Protein AF-A0A3D1PJC9-F1 (afdb_monomer_lite)

Foldseek 3Di:
DEDAEAEAEDEDPDPVPVVRVVVQVVVQVVVCVVVVVVVYHYNYYYYHYDD

Sequence (51 aa):
MKIRTITTGISLESPQQREKIYQAAEFNQKAKDLFEHQGYEVQTTRIATNS

pLDDT: mean 93.94, std 6.82, range [61.69, 98.5]

Radius of gyration: 12.2 Å; chains: 1; bounding box: 30×14×28 Å

Secondary structure (DSSP, 8-state):
-EE--EEEEE--SSTT-HHHHHHHHHHHHHHHHHHHHTT-EE--EEEEE--

Structure (mmCIF, N/CA/C/O backbone):
data_AF-A0A3D1PJC9-F1
#
_entry.id   AF-A0A3D1PJC9-F1
#
loop_
_atom_site.group_PDB
_atom_site.id
_atom_site.type_symbol
_atom_site.label_atom_id
_atom_site.label_alt_id
_atom_site.label_comp_id
_atom_site.label_asym_id
_atom_site.label_entity_id
_atom_site.label_seq_id
_atom_site.pdbx_PDB_ins_code
_atom_site.Cartn_x
_atom_site.Cartn_y
_atom_site.Cartn_z
_atom_site.occupancy
_atom_site.B_iso_or_equiv
_atom_site.auth_seq_id
_atom_site.auth_comp_id
_atom_site.auth_asym_id
_atom_site.auth_atom_id
_atom_site.pdbx_PDB_model_num
ATOM 1 N N . MET A 1 1 ? -13.017 -0.753 13.680 1.00 84.06 1 MET A N 1
ATOM 2 C CA . MET A 1 1 ? -11.970 -1.808 13.566 1.00 84.06 1 MET A CA 1
ATOM 3 C C . MET A 1 1 ? -10.719 -1.192 12.943 1.00 84.06 1 MET A C 1
ATOM 5 O O . MET A 1 1 ? -10.809 -0.074 12.457 1.00 84.06 1 MET A O 1
ATOM 9 N N . LYS A 1 2 ? -9.552 -1.852 12.979 1.00 96.38 2 LYS A N 1
ATOM 10 C CA . LYS A 1 2 ? -8.278 -1.232 12.572 1.00 96.38 2 LYS A CA 1
ATOM 11 C C . LYS A 1 2 ? -7.497 -2.080 11.574 1.00 96.38 2 LYS A C 1
ATOM 13 O O . LYS A 1 2 ? -7.275 -3.263 11.823 1.00 96.38 2 LYS A O 1
ATOM 18 N N . ILE A 1 3 ? -7.031 -1.456 10.494 1.00 97.75 3 ILE A N 1
ATOM 19 C CA . ILE A 1 3 ? -6.120 -2.042 9.509 1.00 97.75 3 ILE A CA 1
ATOM 20 C C . ILE A 1 3 ? -4.739 -1.423 9.723 1.00 97.75 3 ILE A C 1
ATOM 22 O O . ILE A 1 3 ? -4.531 -0.221 9.557 1.00 97.75 3 ILE A O 1
ATOM 26 N N . ARG A 1 4 ? -3.768 -2.258 10.106 1.00 98.00 4 ARG A N 1
ATOM 27 C CA . ARG A 1 4 ? -2.401 -1.780 10.360 1.00 98.00 4 ARG A CA 1
ATOM 28 C C . ARG A 1 4 ? -1.684 -1.372 9.082 1.00 98.00 4 ARG A C 1
ATOM 30 O O . ARG A 1 4 ? -0.973 -0.377 9.086 1.00 98.00 4 ARG A O 1
ATOM 37 N N . THR A 1 5 ? -1.822 -2.130 8.001 1.00 97.94 5 THR A N 1
ATOM 38 C CA . THR A 1 5 ? -1.126 -1.833 6.746 1.00 97.94 5 THR A CA 1
ATOM 39 C C . THR A 1 5 ? -1.886 -2.413 5.566 1.00 97.94 5 THR A C 1
ATOM 41 O O . THR A 1 5 ? -2.314 -3.563 5.627 1.00 97.94 5 THR A O 1
ATOM 44 N N . ILE A 1 6 ? -2.002 -1.638 4.490 1.00 97.50 6 ILE A N 1
ATOM 45 C CA . ILE A 1 6 ? -2.357 -2.136 3.157 1.00 97.50 6 ILE A CA 1
ATOM 46 C C . ILE A 1 6 ? -1.062 -2.207 2.348 1.00 97.50 6 ILE A C 1
ATOM 48 O O . ILE A 1 6 ? -0.382 -1.194 2.192 1.00 97.50 6 ILE A O 1
ATOM 52 N N . THR A 1 7 ? -0.701 -3.391 1.862 1.00 97.44 7 THR A N 1
ATOM 53 C CA . THR A 1 7 ? 0.509 -3.586 1.053 1.00 97.44 7 THR A CA 1
ATOM 54 C C . THR A 1 7 ? 0.116 -4.055 -0.336 1.00 97.44 7 THR A C 1
ATOM 56 O O . THR A 1 7 ? -0.489 -5.116 -0.471 1.00 97.44 7 THR A O 1
ATOM 59 N N . THR A 1 8 ? 0.517 -3.307 -1.360 1.00 96.75 8 THR A N 1
ATOM 60 C CA . THR A 1 8 ? 0.371 -3.721 -2.759 1.00 96.75 8 THR A CA 1
ATOM 61 C C . THR A 1 8 ? 1.697 -4.264 -3.267 1.00 96.75 8 THR A C 1
ATOM 63 O O . THR A 1 8 ? 2.695 -3.545 -3.295 1.00 96.75 8 THR A O 1
ATOM 66 N N . GLY A 1 9 ? 1.716 -5.545 -3.633 1.00 95.38 9 GLY A N 1
ATOM 67 C CA . GLY A 1 9 ? 2.863 -6.186 -4.271 1.00 95.38 9 GLY A CA 1
ATOM 68 C C . GLY A 1 9 ? 2.828 -5.970 -5.781 1.00 95.38 9 GLY A C 1
ATOM 69 O O . GLY A 1 9 ? 1.827 -6.299 -6.413 1.00 95.38 9 GLY A O 1
ATOM 70 N N . ILE A 1 10 ? 3.905 -5.439 -6.358 1.00 93.81 10 ILE A N 1
ATOM 71 C CA . ILE 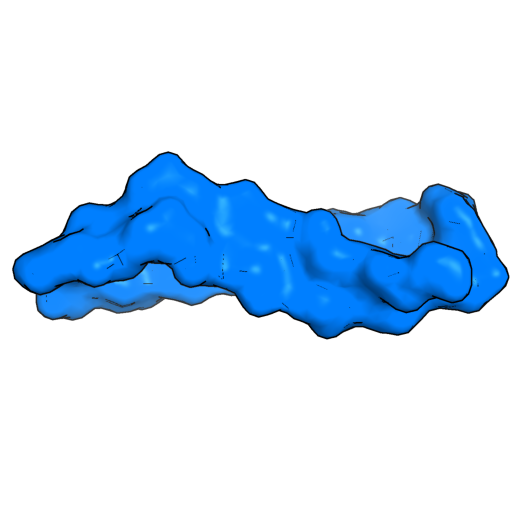A 1 10 ? 4.051 -5.263 -7.807 1.00 93.81 10 ILE A CA 1
ATOM 72 C C . ILE A 1 10 ? 5.349 -5.877 -8.318 1.00 93.81 10 ILE A C 1
ATOM 74 O O . ILE A 1 10 ? 6.365 -5.879 -7.625 1.00 93.81 10 ILE A O 1
ATOM 78 N N . SER A 1 11 ? 5.322 -6.348 -9.563 1.00 93.25 11 SER A N 1
ATOM 79 C CA . SER A 1 11 ? 6.523 -6.803 -10.256 1.00 93.25 11 SER A CA 1
ATOM 80 C C . SER A 1 11 ? 7.109 -5.693 -11.127 1.00 93.25 11 SER A C 1
ATOM 82 O O . SER A 1 11 ? 6.477 -5.240 -12.090 1.00 93.25 11 SER A O 1
ATOM 84 N N . LEU A 1 12 ? 8.325 -5.272 -10.796 1.00 89.81 12 LEU A N 1
ATOM 85 C CA . LEU A 1 12 ? 9.157 -4.381 -11.586 1.00 89.81 12 LEU A CA 1
ATOM 86 C C . LEU A 1 12 ? 10.229 -5.207 -12.301 1.00 89.81 12 LEU A C 1
ATOM 88 O O . LEU A 1 12 ? 10.975 -5.963 -11.686 1.00 89.81 12 LEU A O 1
ATOM 92 N N . GLU A 1 13 ? 10.306 -5.050 -13.615 1.00 86.75 13 GLU A N 1
ATOM 93 C CA . GLU A 1 13 ? 11.404 -5.590 -14.432 1.00 86.75 13 GLU A CA 1
ATOM 94 C C . GLU A 1 13 ? 12.592 -4.622 -14.450 1.00 86.75 13 GLU A C 1
ATOM 96 O O . GLU A 1 13 ? 13.720 -4.996 -14.751 1.00 86.75 13 GLU A O 1
ATOM 101 N N . SER A 1 14 ? 12.331 -3.353 -14.131 1.00 83.31 14 SER A N 1
ATOM 102 C CA . SER A 1 14 ? 13.336 -2.313 -13.996 1.00 83.31 14 SER A CA 1
ATOM 103 C C . SER A 1 14 ? 12.842 -1.217 -13.033 1.00 83.31 14 SER A C 1
ATOM 105 O O . SER A 1 14 ? 11.650 -0.882 -13.045 1.00 83.31 14 SER A O 1
ATOM 107 N N . PRO A 1 15 ? 13.743 -0.568 -12.264 1.00 77.38 15 PRO A N 1
ATOM 108 C CA . PRO A 1 15 ? 13.410 0.586 -11.420 1.00 77.38 15 PRO A CA 1
ATOM 109 C C . PRO A 1 15 ? 12.854 1.795 -12.189 1.00 77.38 15 PRO A C 1
ATOM 111 O O . PRO A 1 15 ? 12.301 2.716 -11.590 1.00 77.38 15 PRO A O 1
ATOM 114 N N . GLN A 1 16 ? 13.014 1.827 -13.516 1.00 82.81 16 GLN A N 1
ATOM 115 C CA . GLN A 1 16 ? 12.499 2.898 -14.364 1.00 82.81 16 GLN A CA 1
ATOM 116 C C . GLN A 1 16 ? 11.007 2.735 -14.695 1.00 82.81 16 GLN A C 1
ATOM 118 O O . GLN A 1 16 ? 10.416 3.672 -15.231 1.00 82.81 16 GLN A O 1
ATOM 123 N N . GLN A 1 17 ? 10.365 1.614 -14.331 1.00 86.69 17 GLN A N 1
ATOM 124 C CA . GLN A 1 17 ? 8.919 1.387 -14.492 1.00 86.69 17 GLN A CA 1
ATOM 125 C C . GLN A 1 17 ? 8.083 2.211 -13.483 1.00 86.69 17 GLN A C 1
ATOM 127 O O . GLN A 1 17 ? 7.238 1.679 -12.762 1.00 86.69 17 GLN A O 1
ATOM 132 N N . ARG A 1 18 ? 8.303 3.534 -13.439 1.00 89.00 18 ARG A N 1
ATOM 133 C CA . ARG A 1 18 ? 7.628 4.490 -12.542 1.00 89.00 18 ARG A CA 1
ATOM 134 C C . ARG A 1 18 ? 6.110 4.438 -12.670 1.00 89.00 18 ARG A C 1
ATOM 136 O O . ARG A 1 18 ? 5.422 4.564 -11.667 1.00 89.00 18 ARG A O 1
ATOM 143 N N . GLU A 1 19 ? 5.606 4.183 -13.874 1.00 92.50 19 GLU A N 1
ATOM 144 C CA . GLU A 1 19 ? 4.173 4.045 -14.148 1.00 92.50 19 GLU A CA 1
ATOM 145 C C . GLU A 1 19 ? 3.507 2.990 -13.247 1.00 92.50 19 GLU A C 1
ATOM 147 O O . GLU A 1 19 ? 2.501 3.267 -12.601 1.00 92.50 19 GLU A O 1
ATOM 152 N N . LYS A 1 20 ? 4.122 1.807 -13.098 1.00 92.75 20 LYS A N 1
ATOM 153 C CA . LYS A 1 20 ? 3.605 0.746 -12.214 1.00 92.75 20 LYS A CA 1
ATOM 154 C C . LYS A 1 20 ? 3.600 1.170 -10.743 1.00 92.75 20 LYS A C 1
ATOM 156 O O . LYS A 1 20 ? 2.702 0.792 -9.996 1.00 92.75 20 LYS A O 1
ATOM 161 N N . ILE A 1 21 ? 4.592 1.960 -10.325 1.00 92.75 21 ILE A N 1
ATOM 162 C CA . ILE A 1 21 ? 4.663 2.501 -8.961 1.00 92.75 21 ILE A CA 1
ATOM 163 C C . ILE A 1 21 ? 3.521 3.499 -8.733 1.00 92.75 21 ILE A C 1
ATOM 165 O O . ILE A 1 21 ? 2.861 3.430 -7.698 1.00 92.75 21 ILE A O 1
ATOM 169 N N . TYR A 1 22 ? 3.244 4.381 -9.699 1.00 94.81 22 TYR A N 1
ATOM 170 C CA . TYR A 1 22 ? 2.125 5.326 -9.618 1.00 94.81 22 TYR A CA 1
ATOM 171 C C . TYR A 1 22 ? 0.773 4.613 -9.561 1.00 94.81 22 TYR A C 1
ATOM 173 O O . TYR A 1 22 ? -0.037 4.925 -8.692 1.00 94.81 22 TYR A O 1
ATOM 181 N N . GLN A 1 23 ? 0.562 3.600 -10.402 1.00 95.50 23 GLN A N 1
ATOM 182 C CA . GLN A 1 23 ? -0.660 2.791 -10.384 1.00 95.50 23 GLN A CA 1
ATOM 183 C C . GLN A 1 23 ? -0.860 2.081 -9.037 1.00 95.50 23 GLN A C 1
ATOM 185 O O . GLN A 1 23 ? -1.962 2.073 -8.490 1.00 95.50 23 GLN A O 1
ATOM 190 N N . ALA A 1 24 ? 0.209 1.531 -8.453 1.00 96.00 24 ALA A N 1
ATOM 191 C CA . ALA A 1 24 ? 0.150 0.909 -7.132 1.00 96.00 24 ALA A CA 1
ATOM 192 C C . ALA A 1 24 ? -0.132 1.922 -6.011 1.00 96.00 24 ALA A C 1
ATOM 194 O O . ALA A 1 24 ? -0.855 1.611 -5.061 1.00 96.00 24 ALA A O 1
ATOM 195 N N . ALA A 1 25 ? 0.409 3.139 -6.115 1.00 96.38 25 ALA A N 1
ATOM 196 C CA . ALA A 1 25 ? 0.131 4.217 -5.171 1.00 96.38 25 ALA A CA 1
ATOM 197 C C . ALA A 1 25 ? -1.337 4.663 -5.244 1.00 96.38 25 ALA A C 1
ATOM 199 O O . ALA A 1 25 ? -1.989 4.802 -4.209 1.00 96.38 25 ALA A O 1
ATOM 200 N N . GLU A 1 26 ? -1.877 4.817 -6.453 1.00 98.00 26 GLU A N 1
ATOM 201 C CA . GLU A 1 26 ? -3.281 5.164 -6.672 1.00 98.00 26 GLU A CA 1
ATOM 202 C C . GLU A 1 26 ? -4.220 4.070 -6.148 1.00 98.00 26 GLU A C 1
ATOM 204 O O . GLU A 1 26 ? -5.194 4.361 -5.450 1.00 98.00 26 GLU A O 1
ATOM 209 N N . PHE A 1 27 ? -3.902 2.801 -6.417 1.00 97.81 27 PHE A N 1
ATOM 210 C CA . PHE A 1 27 ? -4.646 1.667 -5.877 1.00 97.81 27 PHE A CA 1
ATOM 211 C C . PHE A 1 27 ? -4.656 1.676 -4.344 1.00 97.81 27 PHE A C 1
ATOM 213 O O . PHE A 1 27 ? -5.715 1.540 -3.734 1.00 97.81 27 PHE A O 1
ATOM 220 N N . ASN A 1 28 ? -3.497 1.890 -3.713 1.00 97.88 28 ASN A N 1
ATOM 221 C CA . ASN A 1 28 ? -3.388 1.986 -2.259 1.00 97.88 28 ASN A CA 1
ATOM 222 C C . ASN A 1 28 ? -4.256 3.107 -1.681 1.00 97.88 28 ASN A C 1
ATOM 224 O O . ASN A 1 28 ? -4.877 2.907 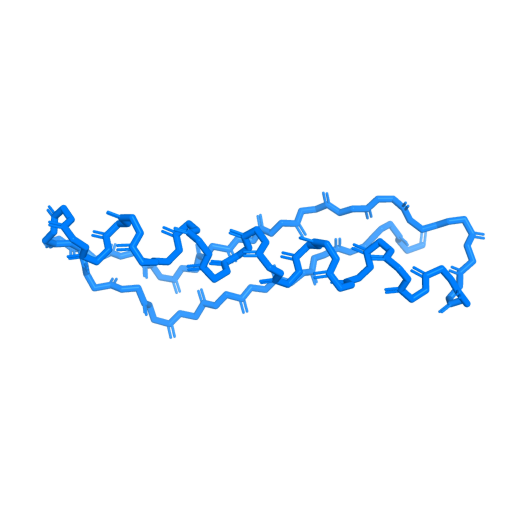-0.638 1.00 97.88 28 ASN A O 1
ATOM 228 N N . GLN A 1 29 ? -4.301 4.268 -2.339 1.00 97.94 29 GLN A N 1
ATOM 229 C CA . GLN A 1 29 ? -5.134 5.384 -1.898 1.00 97.94 29 GLN A CA 1
ATOM 230 C C . GLN A 1 29 ? -6.620 5.026 -1.987 1.00 97.94 29 GLN A C 1
ATOM 232 O O . GLN A 1 29 ? -7.331 5.131 -0.994 1.00 97.94 29 GLN A O 1
ATOM 237 N N . LYS A 1 30 ? -7.065 4.485 -3.126 1.00 98.44 30 LYS A N 1
ATOM 238 C CA . LYS A 1 30 ? -8.452 4.030 -3.312 1.00 98.44 30 LYS A CA 1
ATOM 239 C C . LYS A 1 30 ? -8.854 2.962 -2.295 1.00 98.44 30 LYS A C 1
ATOM 241 O O . LYS A 1 30 ? -9.958 3.001 -1.760 1.00 98.44 30 LYS A O 1
ATOM 246 N N . ALA A 1 31 ? -7.962 2.013 -2.013 1.00 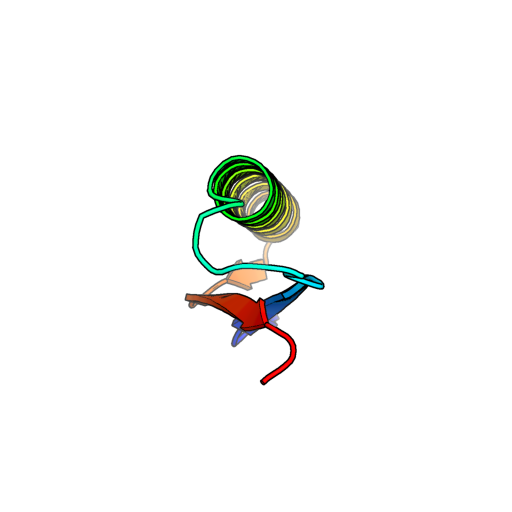98.06 31 ALA A N 1
ATOM 247 C CA . ALA A 1 31 ? -8.198 0.977 -1.015 1.00 98.06 31 ALA A CA 1
ATOM 248 C C . ALA A 1 31 ? -8.305 1.572 0.394 1.00 98.06 31 ALA A C 1
ATOM 250 O O . ALA A 1 31 ? -9.209 1.206 1.143 1.00 98.06 31 ALA A O 1
ATOM 251 N N . LYS A 1 32 ? -7.415 2.508 0.745 1.00 98.31 32 LYS A N 1
ATOM 252 C CA . LYS A 1 32 ? -7.486 3.236 2.012 1.00 98.31 32 LYS A CA 1
ATOM 253 C C . LYS A 1 32 ? -8.840 3.929 2.161 1.00 98.31 32 LYS A C 1
ATOM 255 O O . LYS A 1 32 ? -9.526 3.663 3.144 1.00 98.31 32 LYS A O 1
ATOM 260 N N . ASP A 1 33 ? -9.237 4.727 1.174 1.00 98.38 33 ASP A N 1
ATOM 261 C CA . ASP A 1 33 ? -10.488 5.489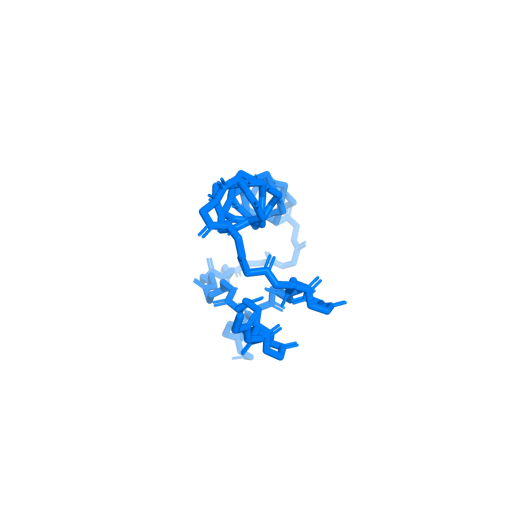 1.206 1.00 98.38 33 ASP A CA 1
ATOM 262 C C . ASP A 1 33 ? -11.698 4.552 1.347 1.00 98.38 33 ASP A C 1
ATOM 264 O O . ASP A 1 33 ? -12.569 4.772 2.187 1.00 98.38 33 ASP A O 1
ATOM 268 N N . LEU A 1 34 ? -11.725 3.450 0.587 1.00 98.50 34 LEU A N 1
ATOM 269 C CA . LEU A 1 34 ? -12.781 2.439 0.663 1.00 98.50 34 LEU A CA 1
ATOM 270 C C . LEU A 1 34 ? -12.939 1.872 2.080 1.00 98.50 34 LEU A C 1
ATOM 272 O O . LEU A 1 34 ? -14.057 1.777 2.586 1.00 98.50 34 LEU A O 1
ATOM 276 N N . PHE A 1 35 ? -11.837 1.480 2.722 1.00 98.06 35 PHE A N 1
ATOM 277 C CA . PHE A 1 35 ? -11.892 0.902 4.063 1.00 98.06 35 PHE A CA 1
ATOM 278 C C . PHE A 1 35 ? -12.189 1.952 5.137 1.00 98.06 35 PHE A C 1
ATOM 280 O O . PHE A 1 35 ? -12.921 1.659 6.083 1.00 98.06 35 PHE A O 1
ATOM 287 N N . GLU A 1 36 ? -11.701 3.181 4.984 1.00 97.75 36 GLU A N 1
ATOM 288 C CA . GLU A 1 36 ? -12.056 4.281 5.885 1.00 97.75 36 GLU A CA 1
ATOM 289 C C . GLU A 1 36 ? -13.555 4.601 5.817 1.00 97.75 36 GLU A C 1
ATOM 291 O O . GLU A 1 36 ? -14.209 4.705 6.858 1.00 97.75 36 GLU A O 1
ATOM 296 N N . HIS A 1 37 ? -14.149 4.605 4.620 1.00 98.12 37 HIS A N 1
ATOM 297 C CA . HIS A 1 37 ? -15.599 4.732 4.440 1.00 98.12 37 HIS A CA 1
ATOM 298 C C . HIS A 1 37 ? -16.407 3.592 5.077 1.00 98.12 37 HIS A C 1
ATOM 300 O O . HIS A 1 37 ? -17.554 3.798 5.472 1.00 98.12 37 HIS A O 1
ATOM 306 N N . GLN A 1 38 ? -15.822 2.403 5.218 1.00 97.31 38 GLN A N 1
ATOM 307 C CA . GLN A 1 38 ? -16.442 1.255 5.889 1.00 97.31 38 GLN A CA 1
ATOM 308 C C . GLN A 1 38 ? -16.250 1.263 7.419 1.00 97.31 38 GLN A C 1
ATOM 310 O O . GLN A 1 38 ? -16.668 0.324 8.096 1.00 97.31 38 GLN A O 1
ATOM 315 N N . GLY A 1 39 ? -15.634 2.307 7.987 1.00 97.56 39 GLY A N 1
ATOM 316 C CA . GLY A 1 39 ? -15.435 2.452 9.433 1.00 97.56 39 GLY A CA 1
ATOM 317 C C . GLY A 1 39 ? -14.164 1.782 9.969 1.00 97.56 39 GLY A C 1
ATOM 318 O O . GLY A 1 39 ? -14.061 1.504 11.174 1.00 97.56 39 GLY A O 1
ATOM 319 N N . TYR A 1 40 ? -13.193 1.500 9.097 1.00 98.25 40 TYR A N 1
ATOM 320 C CA . TYR A 1 40 ? -11.854 1.084 9.504 1.00 98.25 40 TYR A CA 1
ATOM 321 C C . TYR A 1 40 ? -10.920 2.289 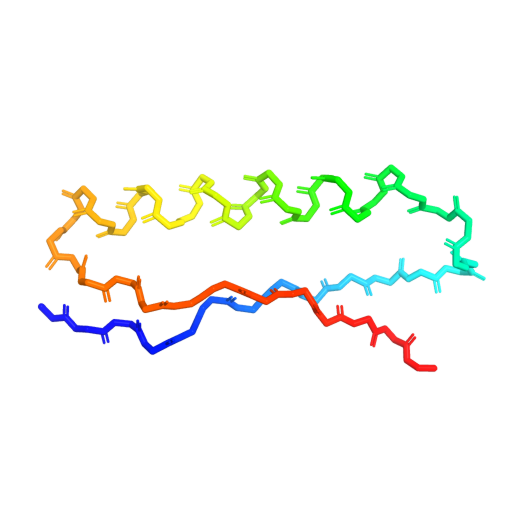9.635 1.00 98.25 40 TYR A C 1
ATOM 323 O O . TYR A 1 40 ? -10.963 3.214 8.841 1.00 98.25 40 TYR A O 1
ATOM 331 N N . GLU A 1 41 ? -10.009 2.254 10.601 1.00 97.94 41 GLU A N 1
ATOM 332 C CA . GLU A 1 41 ? -8.845 3.148 10.610 1.00 97.94 41 GLU A CA 1
ATOM 333 C C . GLU A 1 41 ? -7.699 2.465 9.849 1.00 97.94 41 GLU A C 1
ATOM 335 O O . GLU A 1 41 ? -7.275 1.372 10.246 1.00 97.94 41 GLU A O 1
ATOM 340 N N . VAL A 1 42 ? -7.182 3.089 8.785 1.00 97.88 42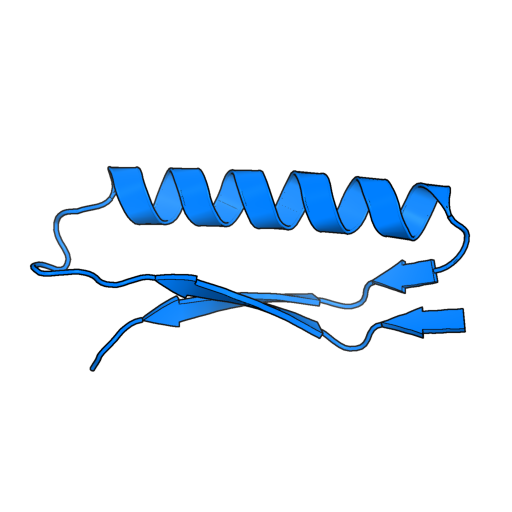 VAL A N 1
ATOM 341 C CA . VAL A 1 42 ? -6.026 2.585 8.024 1.00 97.88 42 VAL A CA 1
ATOM 342 C C . VAL A 1 42 ? -4.780 3.388 8.391 1.00 97.88 42 VAL A C 1
ATOM 344 O O . VAL A 1 42 ? -4.655 4.562 8.053 1.00 97.88 42 VAL A O 1
ATOM 347 N N . GLN A 1 43 ? -3.810 2.754 9.053 1.00 98.06 43 GLN A N 1
ATOM 348 C CA . GLN A 1 43 ? -2.636 3.485 9.552 1.00 98.06 43 GLN A CA 1
ATOM 349 C C . GLN A 1 43 ? -1.594 3.803 8.482 1.00 98.06 43 GLN A C 1
ATOM 351 O O . GLN A 1 43 ? -0.971 4.861 8.516 1.00 98.06 43 GLN A O 1
ATOM 356 N N . THR A 1 44 ? -1.324 2.863 7.577 1.00 97.88 44 THR A N 1
ATOM 357 C CA . THR A 1 44 ? -0.276 3.032 6.569 1.00 97.88 44 THR A CA 1
ATOM 358 C C . THR A 1 44 ? -0.567 2.212 5.317 1.00 97.88 44 THR A C 1
ATOM 360 O O . THR A 1 44 ? -1.221 1.167 5.369 1.00 97.88 44 THR A O 1
ATOM 363 N N . THR A 1 45 ? -0.064 2.691 4.186 1.00 97.88 45 THR A N 1
ATOM 364 C CA . THR A 1 45 ? -0.054 1.981 2.911 1.00 97.88 45 THR A CA 1
ATOM 365 C C . THR A 1 45 ? 1.395 1.784 2.465 1.00 97.88 45 THR A C 1
ATOM 367 O O . THR A 1 45 ? 2.272 2.596 2.768 1.00 97.88 45 THR A O 1
ATOM 370 N N . ARG A 1 46 ? 1.681 0.667 1.795 1.00 97.44 46 ARG A N 1
ATOM 371 C CA . ARG A 1 46 ? 3.022 0.303 1.323 1.00 97.44 46 ARG A CA 1
ATOM 372 C C . ARG A 1 46 ? 2.958 -0.293 -0.074 1.00 97.44 46 ARG A C 1
ATOM 374 O O . ARG A 1 46 ? 1.965 -0.913 -0.453 1.00 97.44 46 ARG A O 1
ATOM 381 N N . ILE A 1 47 ? 4.041 -0.132 -0.821 1.00 96.25 47 ILE A N 1
ATOM 382 C CA . ILE A 1 47 ? 4.270 -0.842 -2.078 1.00 96.25 47 ILE A CA 1
ATOM 383 C C . ILE A 1 47 ? 5.455 -1.773 -1.841 1.00 96.25 47 ILE A C 1
ATOM 385 O O . ILE A 1 47 ? 6.501 -1.332 -1.366 1.00 96.25 47 ILE A O 1
ATOM 389 N N . ALA A 1 48 ? 5.272 -3.056 -2.131 1.00 95.38 48 ALA A N 1
ATOM 390 C CA . ALA A 1 48 ? 6.328 -4.059 -2.111 1.00 95.38 48 ALA A CA 1
ATOM 391 C C . ALA A 1 48 ? 6.683 -4.434 -3.553 1.00 95.38 48 ALA A C 1
ATOM 393 O O . ALA A 1 48 ? 5.797 -4.535 -4.399 1.00 95.38 48 ALA A O 1
ATOM 394 N N . THR A 1 49 ? 7.968 -4.635 -3.833 1.00 92.56 49 THR A N 1
ATOM 395 C CA . THR A 1 49 ? 8.461 -4.993 -5.171 1.00 92.56 49 THR A CA 1
ATOM 396 C C . THR A 1 49 ? 9.232 -6.308 -5.113 1.00 92.56 49 THR A C 1
ATOM 398 O O . THR A 1 49 ? 9.741 -6.673 -4.049 1.00 92.56 49 THR A O 1
ATOM 401 N N . ASN A 1 50 ? 9.289 -7.043 -6.227 1.00 83.12 50 ASN A N 1
ATOM 402 C CA . ASN A 1 50 ? 10.233 -8.151 -6.378 1.00 83.12 50 ASN A CA 1
ATOM 403 C C . ASN A 1 50 ? 11.660 -7.587 -6.311 1.00 83.12 50 ASN A C 1
ATOM 405 O O . ASN A 1 50 ? 11.989 -6.648 -7.032 1.00 83.12 50 ASN A O 1
ATOM 409 N N . SER A 1 51 ? 12.457 -8.124 -5.390 1.00 61.69 51 SER A N 1
ATOM 410 C CA . SER A 1 51 ? 13.885 -7.816 -5.255 1.00 61.69 51 SER A CA 1
ATOM 411 C C . SER A 1 51 ? 14.698 -8.453 -6.374 1.00 61.69 51 SER A C 1
ATOM 413 O O . SER A 1 51 ? 14.294 -9.552 -6.821 1.00 61.69 51 SER A O 1
#